Protein AF-A0A7Z9KSS2-F1 (afdb_mo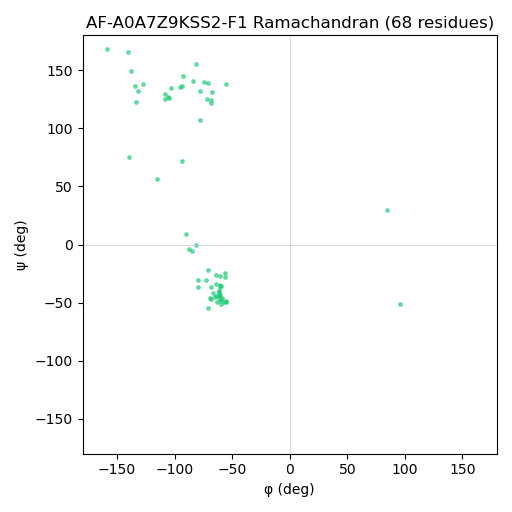nomer)

Sequence (70 aa):
ILILSDINMPGMNGLELLKIIKEKTPRQKVFMITAYSDEHNYKTAVEYGADDYLTKPLDFSGLKEKILSL

Nearest PDB structures (foldseek):
  6ifh-assembly1_A  TM=9.653E-01  e=1.579E-06  Paenisporosarcina sp. TG-14
  6c40-assembly1_D-2  TM=9.119E-01  e=7.960E-06  Thermotoga maritima MSB8
  4qyw-assembly1_A  TM=9.144E-01  e=2.679E-05  Thermotoga maritima MSB8
  4l4u-assembly1_A-2  TM=9.091E-01  e=6.015E-05  Aquifex aeolicus VF5
  5m7p-assembly1_A  TM=9.022E-01  e=7.877E-05  Brucella abortus str. 2308 A

Structure (mmCIF, N/CA/C/O backbone):
data_AF-A0A7Z9KSS2-F1
#
_entry.id   AF-A0A7Z9KSS2-F1
#
loop_
_atom_site.group_PDB
_atom_site.id
_atom_site.type_symbol
_atom_site.label_atom_id
_atom_site.label_alt_id
_atom_site.label_comp_id
_atom_site.label_asym_id
_atom_site.label_entity_id
_atom_site.label_seq_id
_atom_site.pdbx_PDB_ins_code
_atom_site.Cartn_x
_atom_site.Cartn_y
_atom_site.Cartn_z
_atom_site.occupancy
_atom_site.B_iso_or_equiv
_atom_site.auth_seq_id
_atom_site.auth_comp_id
_atom_site.auth_asym_id
_atom_site.auth_atom_id
_atom_site.pdbx_PDB_model_num
ATOM 1 N N . ILE A 1 1 ? -14.105 5.130 1.467 1.00 88.75 1 ILE A N 1
ATOM 2 C CA . ILE A 1 1 ? -13.192 5.689 0.439 1.00 88.75 1 ILE A CA 1
ATOM 3 C C . ILE A 1 1 ? -12.015 4.737 0.345 1.00 88.75 1 ILE A C 1
ATOM 5 O O . ILE A 1 1 ? -11.555 4.301 1.392 1.00 88.75 1 ILE A O 1
ATOM 9 N N . LEU A 1 2 ? -11.579 4.372 -0.856 1.00 92.62 2 LEU A N 1
ATOM 10 C CA . LEU A 1 2 ? -10.362 3.591 -1.073 1.00 92.62 2 LEU A CA 1
ATOM 11 C C . LEU A 1 2 ? -9.269 4.537 -1.571 1.00 92.62 2 LEU A C 1
ATOM 13 O O . LEU A 1 2 ? -9.540 5.358 -2.446 1.00 92.62 2 LEU A O 1
ATOM 17 N N . ILE A 1 3 ? -8.061 4.421 -1.022 1.00 93.88 3 ILE A N 1
ATOM 18 C CA . ILE A 1 3 ? -6.882 5.149 -1.500 1.00 93.88 3 ILE A CA 1
ATOM 19 C C . ILE A 1 3 ? -5.990 4.159 -2.239 1.00 93.88 3 ILE A C 1
ATOM 21 O O . ILE A 1 3 ? -5.633 3.126 -1.680 1.00 93.88 3 ILE A O 1
ATOM 25 N N . LEU A 1 4 ? -5.620 4.486 -3.474 1.00 93.12 4 LEU A N 1
ATOM 26 C CA . LEU A 1 4 ? -4.570 3.793 -4.211 1.00 93.12 4 LEU A CA 1
ATOM 27 C C . LEU A 1 4 ? -3.366 4.728 -4.301 1.00 93.12 4 LEU A C 1
ATOM 29 O O . LEU A 1 4 ? -3.515 5.864 -4.751 1.00 93.12 4 LEU A O 1
ATOM 33 N N . SER A 1 5 ? -2.196 4.275 -3.858 1.00 93.06 5 SER A N 1
ATOM 34 C CA . SER A 1 5 ? -0.982 5.095 -3.824 1.00 93.06 5 SER A CA 1
ATOM 35 C C . SER A 1 5 ? 0.210 4.327 -4.377 1.00 93.06 5 SER A C 1
ATOM 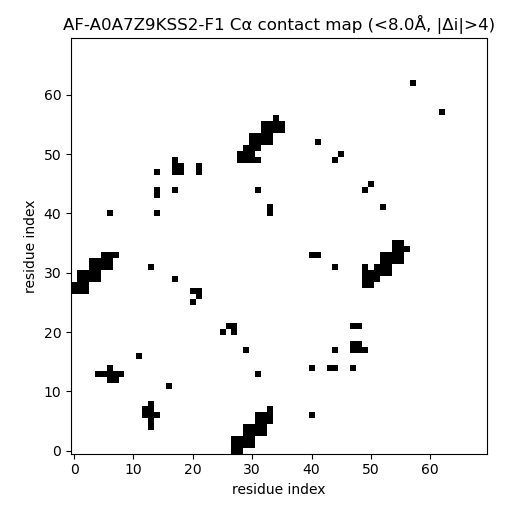37 O O . SER A 1 5 ? 0.388 3.152 -4.073 1.00 93.06 5 SER A O 1
ATOM 39 N N . ASP A 1 6 ? 1.023 4.983 -5.200 1.00 91.69 6 ASP A N 1
ATOM 40 C CA . ASP A 1 6 ? 2.304 4.442 -5.653 1.00 91.69 6 ASP A CA 1
ATOM 41 C C . ASP A 1 6 ? 3.329 4.516 -4.518 1.00 91.69 6 ASP A C 1
ATOM 43 O O . ASP A 1 6 ? 3.386 5.509 -3.795 1.00 91.69 6 ASP A O 1
ATOM 47 N N . ILE A 1 7 ? 4.152 3.482 -4.362 1.00 89.56 7 ILE A N 1
ATOM 48 C CA . ILE A 1 7 ? 5.271 3.513 -3.418 1.00 89.56 7 ILE A CA 1
ATOM 49 C C . ILE A 1 7 ? 6.324 4.515 -3.900 1.00 89.56 7 ILE A C 1
ATOM 51 O O . ILE A 1 7 ? 6.789 5.361 -3.134 1.00 89.56 7 ILE A O 1
ATOM 55 N N . ASN A 1 8 ? 6.666 4.445 -5.186 1.00 83.75 8 ASN A N 1
ATOM 56 C CA . ASN A 1 8 ? 7.747 5.223 -5.776 1.00 83.75 8 ASN A CA 1
ATOM 57 C C . ASN A 1 8 ? 7.197 6.525 -6.373 1.00 83.75 8 ASN A C 1
ATOM 59 O O . ASN A 1 8 ? 7.103 6.683 -7.589 1.00 83.75 8 ASN A O 1
ATOM 63 N N . MET A 1 9 ? 6.815 7.458 -5.499 1.00 82.50 9 MET A N 1
ATOM 64 C CA . MET A 1 9 ? 6.363 8.798 -5.881 1.00 82.50 9 MET A CA 1
ATOM 65 C C . MET A 1 9 ? 7.525 9.810 -5.861 1.00 82.50 9 MET A C 1
ATOM 67 O O . MET A 1 9 ? 8.318 9.829 -4.918 1.00 82.50 9 MET A O 1
ATOM 71 N N . PRO A 1 10 ? 7.644 10.694 -6.870 1.00 73.94 10 PRO A N 1
ATOM 72 C CA . PRO A 1 10 ? 8.586 11.804 -6.807 1.00 73.94 10 PRO A CA 1
ATOM 73 C C . PRO A 1 10 ? 8.156 12.814 -5.730 1.00 73.94 10 PRO A C 1
ATOM 75 O O . PRO A 1 10 ? 7.005 13.243 -5.685 1.00 73.94 10 PRO A O 1
ATOM 78 N N . GLY A 1 11 ? 9.095 13.219 -4.871 1.00 78.62 11 GLY A N 1
ATOM 79 C CA . GLY A 1 11 ? 8.895 14.230 -3.825 1.00 78.62 11 GLY A CA 1
ATOM 80 C C . GLY A 1 11 ? 8.550 13.665 -2.443 1.00 78.62 11 GLY A C 1
ATOM 81 O O . GLY A 1 11 ? 9.224 14.014 -1.480 1.00 78.62 11 GLY A O 1
ATOM 82 N N . MET A 1 12 ? 7.548 12.789 -2.335 1.00 77.38 12 MET A N 1
ATOM 83 C CA . MET A 1 12 ? 7.150 12.139 -1.075 1.00 77.38 12 MET A CA 1
ATOM 84 C C . MET A 1 12 ? 7.098 10.628 -1.266 1.00 77.38 12 MET A C 1
ATOM 86 O O . MET A 1 12 ? 6.566 10.171 -2.269 1.00 77.38 12 MET A O 1
ATOM 90 N N . ASN A 1 13 ? 7.591 9.846 -0.306 1.00 86.44 13 ASN A N 1
ATOM 91 C CA . ASN A 1 13 ? 7.535 8.390 -0.394 1.00 86.44 13 ASN A CA 1
ATOM 92 C C . ASN A 1 13 ? 6.121 7.880 -0.043 1.00 86.44 13 ASN A C 1
ATOM 94 O O . ASN A 1 13 ? 5.547 8.263 0.980 1.00 86.44 13 ASN A O 1
ATOM 98 N N . GLY A 1 14 ? 5.549 6.990 -0.859 1.00 90.56 14 GLY A N 1
ATOM 99 C CA . GLY A 1 14 ? 4.223 6.418 -0.599 1.00 90.56 14 GLY A CA 1
ATOM 100 C C . GLY A 1 14 ? 4.127 5.633 0.709 1.00 90.56 14 GLY A C 1
ATOM 101 O O . GLY A 1 14 ? 3.063 5.596 1.326 1.00 90.56 14 GLY A O 1
ATOM 102 N N . LEU A 1 15 ? 5.236 5.069 1.191 1.00 92.81 15 LEU A N 1
ATOM 103 C CA . LEU A 1 15 ? 5.296 4.403 2.494 1.00 92.81 15 LEU A CA 1
ATOM 104 C C . LEU A 1 15 ? 5.152 5.393 3.657 1.00 92.81 15 LEU A C 1
ATOM 106 O O . LEU A 1 15 ? 4.491 5.087 4.648 1.00 92.81 15 LEU A O 1
ATOM 110 N N . GLU A 1 16 ? 5.711 6.599 3.534 1.00 93.56 16 GLU A N 1
ATOM 111 C CA . GLU A 1 16 ? 5.530 7.652 4.541 1.00 93.56 16 GLU A CA 1
ATOM 112 C C . GLU A 1 16 ? 4.071 8.110 4.584 1.00 93.56 16 GLU A C 1
ATOM 114 O O . GLU A 1 16 ? 3.495 8.265 5.662 1.00 93.56 16 GLU A O 1
ATOM 119 N N . LEU A 1 17 ? 3.446 8.265 3.411 1.00 94.06 17 LEU A N 1
ATOM 120 C CA . LEU A 1 17 ? 2.026 8.593 3.312 1.00 94.06 17 LEU A CA 1
ATOM 121 C C . LEU A 1 17 ? 1.162 7.514 3.975 1.00 94.06 17 LEU A C 1
ATOM 123 O O . LEU A 1 17 ? 0.282 7.843 4.771 1.00 94.06 17 LEU A O 1
ATOM 127 N N . LEU A 1 18 ? 1.426 6.238 3.678 1.00 95.56 18 LEU A N 1
ATOM 128 C CA . LEU A 1 18 ? 0.725 5.108 4.285 1.00 95.56 18 LEU A CA 1
ATOM 129 C C . LEU A 1 18 ? 0.807 5.166 5.812 1.00 95.56 18 LEU A C 1
ATOM 131 O O . LEU A 1 18 ? -0.226 5.090 6.478 1.00 95.56 18 LEU A O 1
ATOM 135 N N . LYS A 1 19 ? 2.011 5.365 6.357 1.00 95.31 19 LYS A N 1
ATOM 136 C CA . LYS A 1 19 ? 2.226 5.469 7.801 1.00 95.31 19 LYS A CA 1
ATOM 137 C C . LYS A 1 19 ? 1.388 6.594 8.415 1.00 95.31 19 LYS A C 1
ATOM 139 O O . LYS A 1 19 ? 0.641 6.354 9.360 1.00 95.31 19 LYS A O 1
ATOM 144 N N . ILE A 1 20 ? 1.425 7.791 7.827 1.00 95.12 20 ILE A N 1
ATOM 145 C CA . ILE A 1 20 ? 0.648 8.948 8.302 1.00 95.12 20 ILE A CA 1
ATOM 146 C C . ILE A 1 20 ? -0.860 8.661 8.262 1.00 95.12 20 ILE A C 1
ATOM 148 O O . ILE A 1 20 ? -1.584 9.001 9.202 1.00 95.12 20 ILE A O 1
ATOM 152 N N . ILE A 1 21 ? -1.354 8.040 7.185 1.00 96.00 21 ILE A N 1
ATOM 153 C CA . ILE A 1 21 ? -2.773 7.685 7.051 1.00 96.00 21 ILE A CA 1
ATOM 154 C C . ILE A 1 21 ? -3.174 6.672 8.122 1.00 96.00 21 ILE A C 1
ATOM 156 O O . ILE A 1 21 ? -4.232 6.828 8.729 1.00 96.00 21 ILE A O 1
ATOM 160 N N . LYS A 1 22 ? -2.356 5.647 8.366 1.00 95.69 22 LYS A N 1
ATOM 161 C CA . LYS A 1 22 ? -2.671 4.579 9.321 1.00 95.69 22 LYS A CA 1
ATOM 162 C C . LYS A 1 22 ? -2.563 5.046 10.771 1.00 95.69 22 LYS A C 1
ATOM 164 O O . LYS A 1 22 ? -3.365 4.615 11.592 1.00 95.69 22 LYS A O 1
ATOM 169 N N . GLU A 1 23 ? -1.685 5.999 11.071 1.00 96.12 23 GLU A N 1
ATOM 170 C CA . GLU A 1 23 ? -1.620 6.657 12.382 1.00 96.12 23 GLU A CA 1
ATOM 171 C C . GLU A 1 23 ? -2.836 7.563 12.642 1.00 96.12 23 GLU A C 1
ATOM 173 O O . GLU A 1 23 ? -3.439 7.506 13.713 1.00 96.12 23 GLU A O 1
ATOM 178 N N . LYS A 1 24 ? -3.236 8.391 11.665 1.00 96.62 24 LYS A N 1
ATOM 179 C CA . LYS A 1 24 ? -4.357 9.339 11.829 1.00 96.62 24 LYS A CA 1
ATOM 180 C C . LYS A 1 24 ? -5.730 8.692 11.674 1.00 96.62 24 LYS A C 1
ATOM 182 O O . LYS A 1 24 ? -6.688 9.080 12.338 1.00 96.62 24 LYS A O 1
ATOM 187 N N . THR A 1 25 ? -5.840 7.732 10.765 1.00 96.44 25 THR A N 1
ATOM 188 C CA . THR A 1 25 ? -7.085 7.061 10.385 1.00 96.44 25 THR A CA 1
ATOM 189 C C . THR A 1 25 ? -6.844 5.559 10.190 1.00 96.44 25 THR A C 1
ATOM 191 O O . THR A 1 25 ? -6.852 5.077 9.058 1.00 96.44 25 THR A O 1
ATOM 194 N N . PRO A 1 26 ? -6.693 4.773 11.274 1.00 94.56 26 PRO A N 1
ATOM 195 C CA . PRO A 1 26 ? -6.319 3.354 11.187 1.00 94.56 26 PRO A CA 1
ATOM 196 C C . PRO A 1 26 ? -7.245 2.489 10.319 1.00 94.56 26 PRO A C 1
ATOM 198 O O . PRO A 1 26 ? -6.816 1.502 9.731 1.00 94.56 26 PRO A O 1
ATOM 201 N N . ARG A 1 27 ? -8.527 2.870 10.214 1.00 94.94 27 ARG A N 1
ATOM 202 C CA . ARG A 1 27 ? -9.544 2.160 9.417 1.00 94.94 27 ARG A CA 1
ATOM 203 C C . ARG A 1 27 ? -9.581 2.556 7.937 1.00 94.94 27 ARG A C 1
ATOM 205 O O . ARG A 1 27 ? -10.374 1.993 7.187 1.00 94.94 27 ARG A O 1
ATOM 212 N N . GLN A 1 28 ? -8.803 3.551 7.513 1.00 96.31 28 GLN A N 1
ATOM 213 C CA . GLN A 1 28 ? -8.771 3.970 6.115 1.00 96.31 28 GLN A CA 1
ATOM 214 C C . GLN A 1 28 ? -8.127 2.863 5.271 1.00 96.31 28 GLN A C 1
ATOM 216 O O . GLN A 1 28 ? -6.985 2.481 5.526 1.00 96.31 28 GLN A O 1
ATOM 221 N N . LYS A 1 29 ? -8.863 2.358 4.270 1.00 95.19 29 LYS A N 1
ATOM 222 C CA . LYS A 1 29 ? -8.358 1.348 3.333 1.00 95.19 29 LYS A CA 1
ATOM 223 C C . LYS A 1 29 ? -7.342 1.979 2.375 1.00 95.19 29 LYS A C 1
ATOM 225 O O . LYS A 1 29 ? -7.668 2.976 1.717 1.00 95.19 29 LYS A O 1
ATOM 230 N N . VAL A 1 30 ? -6.140 1.414 2.297 1.00 95.81 30 VAL A N 1
ATOM 231 C CA . VAL A 1 30 ? -5.035 1.886 1.451 1.00 95.81 30 VAL A CA 1
ATOM 232 C C . VAL A 1 30 ? -4.416 0.712 0.704 1.00 95.81 30 VAL A C 1
ATOM 234 O O . VAL A 1 30 ? -3.951 -0.245 1.321 1.00 95.81 30 VAL A O 1
ATOM 237 N N . PHE A 1 31 ? -4.400 0.811 -0.624 1.00 94.44 31 PHE A N 1
ATOM 238 C CA . PHE A 1 31 ? -3.742 -0.132 -1.521 1.00 94.44 31 PHE A CA 1
ATOM 239 C C . PHE A 1 31 ? -2.455 0.488 -2.059 1.00 94.44 31 PHE A C 1
ATOM 241 O O . PHE A 1 31 ? -2.483 1.582 -2.632 1.00 94.44 31 PHE A O 1
ATOM 248 N N . MET A 1 32 ? -1.338 -0.217 -1.895 1.00 93.75 32 MET A N 1
ATOM 249 C CA . MET A 1 32 ? -0.031 0.245 -2.362 1.00 93.75 32 MET A CA 1
ATOM 250 C C . MET A 1 32 ? 0.294 -0.328 -3.740 1.00 93.75 32 MET A C 1
ATOM 252 O O . MET A 1 32 ? 0.110 -1.513 -3.988 1.00 93.75 32 MET A O 1
ATOM 256 N N . ILE A 1 33 ? 0.805 0.496 -4.647 1.00 92.06 33 ILE A N 1
ATOM 257 C CA . ILE A 1 33 ? 1.205 0.092 -5.995 1.00 92.06 33 ILE A CA 1
ATOM 258 C C . ILE A 1 33 ? 2.732 0.112 -6.065 1.00 92.06 33 ILE A C 1
ATOM 260 O O . ILE A 1 33 ? 3.351 1.106 -5.702 1.00 92.06 33 ILE A O 1
ATOM 264 N N . THR A 1 34 ? 3.350 -0.964 -6.545 1.00 88.12 34 THR A N 1
ATOM 265 C CA . THR A 1 34 ? 4.813 -1.094 -6.619 1.00 88.12 34 THR A CA 1
ATOM 266 C C . THR A 1 34 ? 5.281 -1.769 -7.907 1.00 88.12 34 THR A C 1
ATOM 268 O O . THR A 1 34 ? 4.491 -2.368 -8.632 1.00 88.12 34 THR A O 1
ATOM 271 N N . ALA A 1 35 ? 6.571 -1.674 -8.223 1.00 85.25 35 ALA A N 1
ATOM 272 C CA . ALA A 1 35 ? 7.190 -2.458 -9.290 1.00 85.25 35 ALA A CA 1
ATOM 273 C C . ALA A 1 35 ? 7.545 -3.873 -8.792 1.00 85.25 35 ALA A C 1
ATOM 275 O O . ALA A 1 35 ? 7.776 -4.083 -7.604 1.00 85.25 35 ALA A O 1
ATOM 276 N N . TYR A 1 36 ? 7.627 -4.847 -9.704 1.00 69.94 36 TYR A N 1
ATOM 277 C CA . TYR A 1 36 ? 7.904 -6.256 -9.371 1.00 69.94 36 TYR A CA 1
ATOM 278 C C . TYR A 1 36 ? 9.197 -6.499 -8.574 1.00 69.94 36 TYR A C 1
ATOM 280 O O . TYR A 1 36 ? 9.306 -7.512 -7.891 1.00 69.94 36 TYR A O 1
ATOM 288 N N . SER A 1 37 ? 10.184 -5.608 -8.669 1.00 70.75 37 SER A N 1
ATOM 289 C CA . SER A 1 37 ? 11.526 -5.802 -8.110 1.00 70.75 37 SER A CA 1
ATOM 290 C C . SER A 1 37 ? 11.702 -5.300 -6.673 1.00 70.75 37 SER A C 1
ATOM 292 O O . SER A 1 37 ? 12.833 -5.231 -6.201 1.00 70.75 37 SER A O 1
ATOM 294 N N . ASP 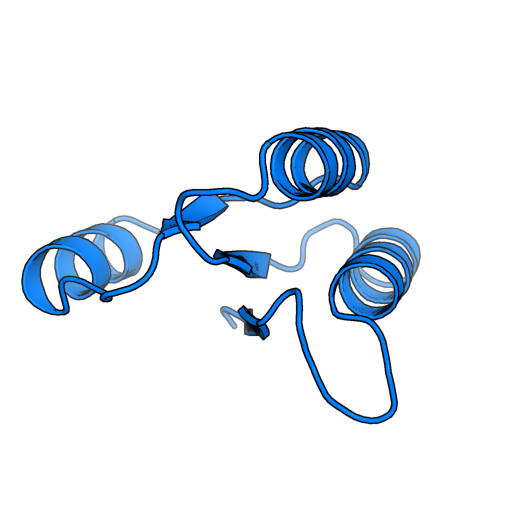A 1 38 ? 10.627 -4.911 -5.986 1.00 80.81 38 ASP A N 1
ATOM 295 C CA . ASP A 1 38 ? 10.723 -4.088 -4.775 1.00 80.81 38 ASP A CA 1
ATOM 296 C C . ASP A 1 38 ? 10.236 -4.807 -3.501 1.00 80.81 38 ASP A C 1
ATOM 298 O O . ASP A 1 38 ? 9.324 -4.366 -2.798 1.00 80.81 38 ASP A O 1
ATOM 302 N N . GLU A 1 39 ? 10.835 -5.969 -3.213 1.00 84.19 39 GLU A N 1
ATOM 303 C CA . GLU A 1 39 ? 10.459 -6.832 -2.078 1.00 84.19 39 GLU A CA 1
ATOM 304 C C . GLU A 1 39 ? 10.615 -6.125 -0.720 1.00 84.19 39 GLU A C 1
ATOM 306 O O . GLU A 1 39 ? 9.817 -6.338 0.195 1.00 84.19 39 GLU A O 1
ATOM 311 N N . HIS A 1 40 ? 11.626 -5.263 -0.583 1.00 87.38 40 HIS A N 1
ATOM 312 C CA . HIS A 1 40 ? 11.833 -4.490 0.640 1.00 87.38 40 HIS A CA 1
ATOM 313 C C . HIS A 1 40 ? 10.656 -3.545 0.896 1.00 87.38 40 HIS A C 1
ATOM 315 O O . HIS A 1 40 ? 10.060 -3.571 1.971 1.00 87.38 40 HIS A O 1
ATOM 321 N N . ASN A 1 41 ? 10.261 -2.780 -0.121 1.00 87.81 41 ASN A N 1
ATOM 322 C CA . ASN A 1 41 ? 9.128 -1.870 -0.030 1.00 87.81 41 ASN A CA 1
ATOM 323 C C . ASN A 1 41 ? 7.803 -2.602 0.199 1.00 87.81 41 ASN A C 1
ATOM 325 O O . ASN A 1 41 ? 6.946 -2.105 0.930 1.00 87.81 41 ASN A O 1
ATOM 329 N N . TYR A 1 42 ? 7.651 -3.798 -0.373 1.00 87.19 42 TYR A N 1
ATOM 330 C CA . TYR A 1 42 ? 6.508 -4.658 -0.094 1.00 87.19 42 TYR A CA 1
ATOM 331 C C . TYR A 1 42 ? 6.413 -5.028 1.395 1.00 87.19 42 TYR A C 1
ATOM 333 O O . TYR A 1 42 ? 5.369 -4.812 2.010 1.00 87.19 42 TYR A O 1
ATOM 341 N N . LYS A 1 43 ? 7.504 -5.527 1.995 1.00 90.62 43 LYS A N 1
ATOM 342 C CA . LYS A 1 43 ? 7.531 -5.878 3.427 1.00 90.62 43 LYS A CA 1
ATOM 343 C C . LYS A 1 43 ? 7.205 -4.671 4.303 1.00 90.62 43 LYS A C 1
ATOM 345 O O . LYS A 1 43 ? 6.329 -4.764 5.158 1.00 90.62 43 LYS A O 1
ATOM 350 N N . THR A 1 44 ? 7.817 -3.524 4.019 1.00 91.62 44 THR A N 1
ATOM 351 C CA . THR A 1 44 ? 7.564 -2.282 4.759 1.00 91.62 44 THR A CA 1
ATOM 352 C C . THR A 1 44 ? 6.105 -1.822 4.645 1.00 91.62 44 THR A C 1
ATOM 354 O O . THR A 1 44 ? 5.512 -1.403 5.636 1.00 91.62 44 THR A O 1
ATOM 357 N N . ALA A 1 45 ? 5.480 -1.930 3.466 1.00 92.25 45 ALA A N 1
ATOM 358 C CA . ALA A 1 45 ? 4.066 -1.588 3.289 1.00 92.25 45 ALA A CA 1
ATOM 359 C C . ALA A 1 45 ? 3.143 -2.468 4.147 1.00 92.25 45 ALA A C 1
ATOM 361 O O . ALA A 1 45 ? 2.200 -1.965 4.762 1.00 92.25 45 ALA A O 1
ATOM 362 N N . VAL A 1 46 ? 3.425 -3.772 4.212 1.00 91.75 46 VAL A N 1
ATOM 363 C CA . VAL A 1 46 ? 2.677 -4.716 5.055 1.00 91.75 46 VAL A CA 1
ATOM 364 C C . VAL A 1 46 ? 2.859 -4.378 6.535 1.00 91.75 46 VAL A C 1
ATOM 366 O O . VAL A 1 46 ? 1.875 -4.299 7.266 1.00 91.75 46 VAL A O 1
ATOM 369 N N . GLU A 1 47 ? 4.091 -4.105 6.972 1.00 94.19 47 GLU A N 1
ATOM 370 C CA . GLU A 1 47 ? 4.389 -3.692 8.352 1.00 94.19 47 GLU A CA 1
ATOM 371 C C . GLU A 1 47 ? 3.662 -2.401 8.750 1.00 94.19 47 GLU A C 1
ATOM 373 O O . GLU A 1 47 ? 3.215 -2.259 9.887 1.00 94.19 47 GLU A O 1
ATOM 378 N N . TYR A 1 48 ? 3.496 -1.467 7.811 1.00 94.50 48 TY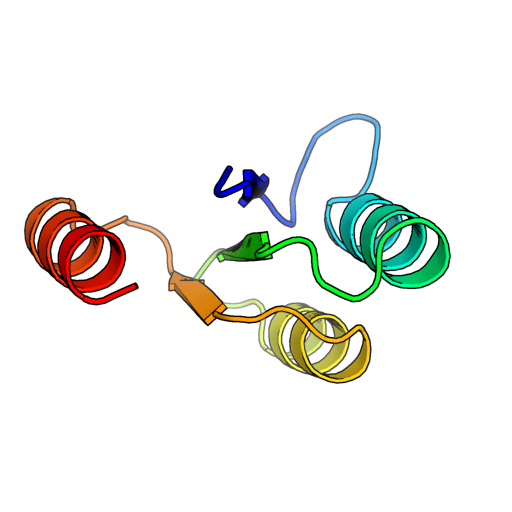R A N 1
ATOM 379 C CA . TYR A 1 48 ? 2.776 -0.209 8.037 1.00 94.50 48 TYR A CA 1
ATOM 380 C C . TYR A 1 48 ? 1.251 -0.356 7.943 1.00 94.50 48 TYR A C 1
ATOM 382 O O . TYR A 1 48 ? 0.525 0.615 8.159 1.00 94.50 48 TYR A O 1
ATOM 390 N N . GLY A 1 49 ? 0.749 -1.562 7.667 1.00 93.62 49 GLY A N 1
ATOM 391 C CA . GLY A 1 49 ? -0.675 -1.878 7.684 1.00 93.62 49 GLY A CA 1
ATOM 392 C C . GLY A 1 49 ? -1.411 -1.541 6.390 1.00 93.62 49 GLY A C 1
ATOM 393 O O . GLY A 1 49 ? -2.598 -1.211 6.449 1.00 93.62 49 GLY A O 1
ATOM 394 N N . ALA A 1 50 ? -0.738 -1.591 5.234 1.00 94.31 50 ALA A N 1
ATOM 395 C CA . ALA A 1 50 ? -1.421 -1.586 3.938 1.00 94.31 50 ALA A CA 1
ATOM 396 C C . ALA A 1 50 ? -2.447 -2.729 3.868 1.00 94.31 50 ALA A C 1
ATOM 398 O O . ALA A 1 50 ? -2.174 -3.843 4.309 1.00 94.31 50 ALA A O 1
ATOM 399 N N . ASP A 1 51 ? -3.627 -2.453 3.310 1.00 94.56 51 ASP A N 1
ATOM 400 C CA . ASP A 1 51 ? -4.697 -3.454 3.210 1.00 94.56 51 ASP A CA 1
ATOM 401 C C . ASP A 1 51 ? -4.472 -4.408 2.037 1.00 94.56 51 ASP A C 1
ATOM 403 O O . ASP A 1 51 ? -4.895 -5.560 2.077 1.00 94.56 51 ASP A O 1
ATOM 407 N N . ASP A 1 52 ? -3.832 -3.915 0.979 1.00 91.31 52 ASP A N 1
ATOM 408 C CA . ASP A 1 52 ? -3.479 -4.706 -0.191 1.00 91.31 52 ASP A CA 1
ATOM 409 C C . ASP A 1 52 ? -2.335 -4.032 -0.953 1.00 91.31 52 ASP A C 1
ATOM 411 O O . ASP A 1 52 ? -1.982 -2.866 -0.724 1.00 91.31 52 ASP A O 1
ATOM 415 N N . TYR A 1 53 ? -1.769 -4.773 -1.892 1.00 89.12 53 TYR A N 1
ATOM 416 C CA . TYR A 1 53 ? -0.700 -4.323 -2.756 1.00 89.12 53 TYR A CA 1
ATOM 417 C C . TYR A 1 53 ? -0.932 -4.793 -4.189 1.00 89.12 53 TYR A C 1
ATOM 419 O O . TYR A 1 53 ? -1.527 -5.838 -4.462 1.00 89.12 53 TYR A O 1
ATOM 427 N N . LEU A 1 54 ? -0.457 -3.989 -5.128 1.00 89.44 54 LEU A N 1
ATOM 428 C CA . LEU A 1 54 ? -0.622 -4.199 -6.553 1.00 89.44 54 LEU A CA 1
ATOM 429 C C . LEU A 1 54 ? 0.735 -4.031 -7.227 1.00 89.44 54 LEU A C 1
ATOM 431 O O . LEU A 1 54 ? 1.447 -3.057 -6.983 1.00 89.44 54 LEU A O 1
ATOM 435 N N . THR A 1 55 ? 1.101 -4.969 -8.089 1.00 89.06 55 THR A N 1
ATOM 436 C CA . THR A 1 55 ? 2.335 -4.890 -8.871 1.00 89.06 55 THR A CA 1
ATOM 437 C C . THR A 1 55 ? 2.075 -4.239 -10.227 1.00 89.06 55 THR A C 1
ATOM 439 O O . THR A 1 55 ? 1.017 -4.407 -10.832 1.00 89.06 55 THR A O 1
ATOM 442 N N . LYS A 1 56 ? 3.047 -3.466 -10.718 1.00 86.62 56 LYS A N 1
ATOM 443 C CA . LYS A 1 56 ? 3.062 -2.928 -12.083 1.00 86.62 56 LYS A CA 1
ATOM 444 C C . LYS A 1 56 ? 3.642 -3.969 -13.051 1.00 86.62 56 LYS A C 1
ATOM 446 O O . LYS A 1 56 ? 4.657 -4.571 -12.704 1.00 86.62 56 LYS A O 1
ATOM 451 N N . PRO A 1 57 ? 3.106 -4.112 -14.277 1.00 88.75 57 PRO A N 1
ATOM 452 C CA . PRO A 1 57 ? 1.964 -3.378 -14.827 1.00 88.75 57 PRO A CA 1
ATOM 453 C C . PRO A 1 57 ? 0.642 -3.797 -14.169 1.00 88.75 57 PRO A C 1
ATOM 455 O O . PRO A 1 57 ? 0.421 -4.976 -13.917 1.00 88.75 57 PRO A O 1
ATOM 458 N N . LEU A 1 58 ? -0.226 -2.818 -13.891 1.00 84.56 58 LEU A N 1
ATOM 459 C CA . LEU A 1 58 ? -1.520 -3.072 -13.256 1.00 84.56 58 LEU A C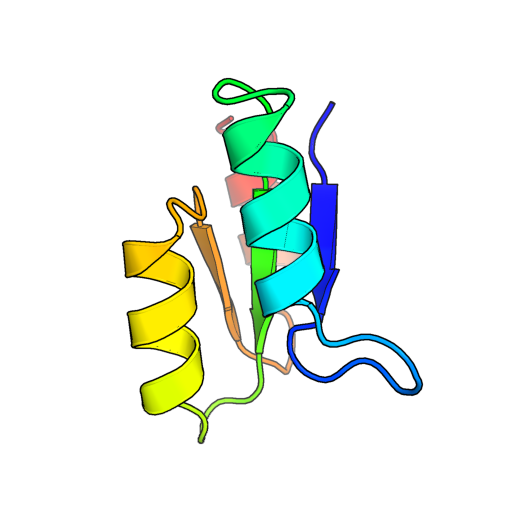A 1
ATOM 460 C C . LEU A 1 58 ? -2.441 -3.829 -14.216 1.00 84.56 58 LEU A C 1
ATOM 462 O O . LEU A 1 58 ? -2.747 -3.333 -15.302 1.00 84.56 58 LEU A O 1
ATOM 466 N N . ASP A 1 59 ? -2.940 -4.983 -13.782 1.00 87.31 59 ASP A N 1
ATOM 467 C CA . ASP A 1 59 ? -4.089 -5.614 -14.422 1.00 87.31 59 ASP A CA 1
ATOM 468 C C . ASP A 1 59 ? -5.376 -4.910 -13.973 1.00 87.31 59 ASP A C 1
ATOM 470 O O . ASP A 1 59 ? -5.837 -5.061 -12.840 1.00 87.31 59 ASP A O 1
ATOM 474 N N . PHE A 1 60 ? -5.968 -4.126 -14.875 1.00 87.69 60 PHE A N 1
ATOM 475 C CA . PHE A 1 60 ? -7.214 -3.410 -14.611 1.00 87.69 60 PHE A CA 1
ATOM 476 C C . PHE A 1 60 ? -8.406 -4.343 -14.371 1.00 87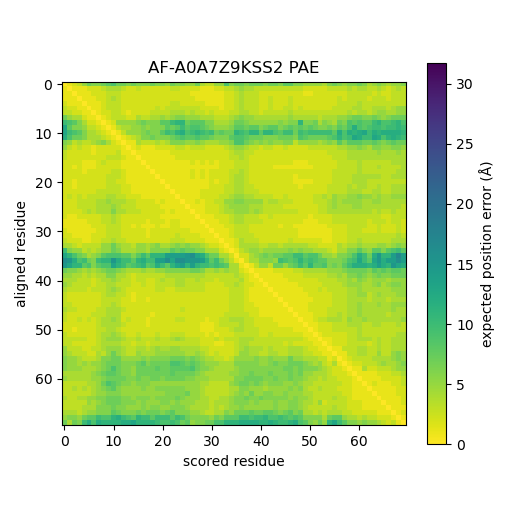.69 60 PHE A C 1
ATOM 478 O O . PHE A 1 60 ? -9.338 -3.947 -13.669 1.00 87.69 60 PHE A O 1
ATOM 485 N N . SER A 1 61 ? -8.384 -5.561 -14.920 1.00 89.44 61 SER A N 1
ATOM 486 C CA . SER A 1 61 ? -9.455 -6.538 -14.709 1.00 89.44 61 SER A CA 1
ATOM 487 C C . SER A 1 61 ? -9.408 -7.054 -13.274 1.00 89.44 61 SER A C 1
ATOM 489 O O . SER A 1 61 ? -10.373 -6.864 -12.531 1.00 89.44 61 SER A O 1
ATOM 491 N N . GLY A 1 62 ? -8.256 -7.577 -12.841 1.00 87.00 62 GLY A N 1
ATOM 492 C CA . GLY A 1 62 ? -8.049 -8.009 -11.459 1.00 87.00 62 GLY A CA 1
ATOM 493 C C . GLY A 1 62 ? -8.214 -6.876 -10.440 1.00 87.00 62 GLY A C 1
ATOM 494 O O . GLY A 1 62 ? -8.793 -7.076 -9.372 1.00 87.00 62 GLY A O 1
ATOM 495 N N . LEU A 1 63 ? -7.791 -5.651 -10.776 1.00 87.81 6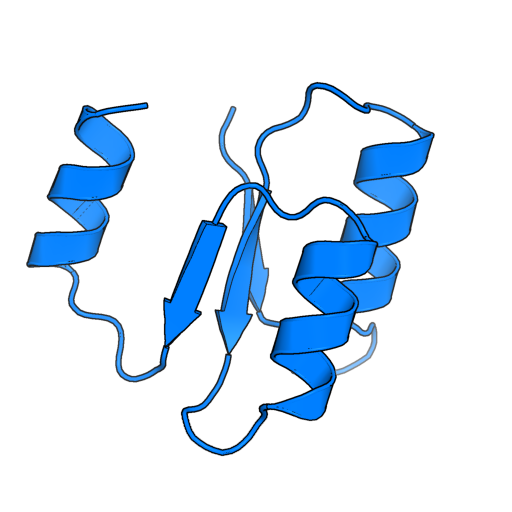3 LEU A N 1
ATOM 496 C CA . LEU A 1 63 ? -8.022 -4.482 -9.925 1.00 87.81 63 LEU A CA 1
ATOM 497 C C . LEU A 1 63 ? -9.516 -4.200 -9.731 1.00 87.81 63 LEU A C 1
ATOM 499 O O . LEU A 1 63 ? -9.958 -3.943 -8.611 1.00 87.81 63 LEU A O 1
ATOM 503 N N . LYS A 1 64 ? -10.300 -4.243 -10.812 1.00 89.25 64 LYS A N 1
ATOM 504 C CA . LYS A 1 64 ? -11.745 -4.011 -10.750 1.00 89.25 64 LYS A CA 1
A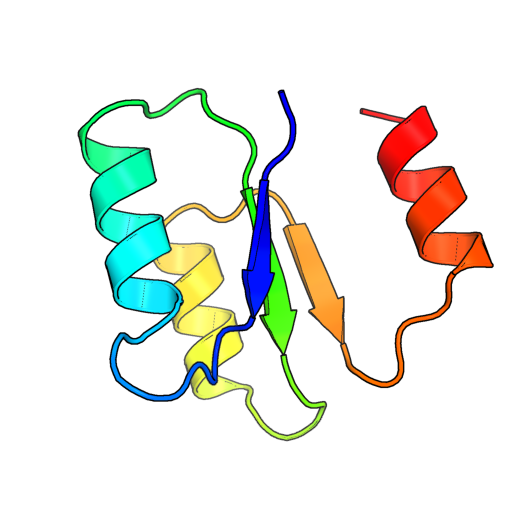TOM 505 C C . LYS A 1 64 ? -12.431 -5.050 -9.866 1.00 89.25 64 LYS A C 1
ATOM 507 O O . LYS A 1 64 ? -13.267 -4.675 -9.049 1.00 89.25 64 LYS A O 1
ATOM 512 N N . GLU A 1 65 ? -12.065 -6.322 -9.999 1.00 89.44 65 GLU A N 1
ATOM 513 C CA . GLU A 1 65 ? -12.593 -7.395 -9.150 1.00 89.44 65 GLU A CA 1
ATOM 514 C C . GLU A 1 65 ? -12.263 -7.167 -7.674 1.00 89.44 65 GLU A C 1
ATOM 516 O O . GLU A 1 65 ? -13.167 -7.186 -6.837 1.00 89.44 65 GLU A O 1
ATOM 521 N N . LYS A 1 66 ? -11.000 -6.843 -7.360 1.00 86.31 66 LYS A N 1
ATOM 522 C CA . LYS A 1 66 ? -10.583 -6.509 -5.992 1.00 86.31 66 LYS A CA 1
ATOM 523 C C . LYS A 1 66 ? -11.410 -5.364 -5.418 1.00 86.31 66 LYS A C 1
ATOM 525 O O . LYS A 1 66 ? -11.957 -5.510 -4.331 1.00 86.31 66 LYS A O 1
ATOM 530 N N . ILE A 1 67 ? -11.562 -4.261 -6.153 1.00 89.44 67 ILE A N 1
ATOM 531 C CA . ILE A 1 67 ? -12.332 -3.095 -5.691 1.00 89.44 67 ILE A CA 1
ATOM 532 C C . ILE A 1 67 ? -13.803 -3.448 -5.437 1.00 89.44 67 ILE A C 1
ATOM 534 O O . ILE A 1 67 ? -14.374 -2.969 -4.462 1.00 89.44 67 ILE A O 1
ATOM 538 N N . LEU A 1 68 ? -14.415 -4.277 -6.287 1.00 89.00 68 LEU A N 1
ATOM 539 C CA . LEU A 1 68 ? -15.811 -4.702 -6.131 1.00 89.00 68 LEU A CA 1
ATOM 540 C C . LEU A 1 68 ? -16.024 -5.669 -4.956 1.00 89.00 68 LEU A C 1
ATOM 542 O O . LEU A 1 68 ? -17.146 -5.780 -4.470 1.00 89.00 68 LEU A O 1
ATOM 546 N N . SER A 1 69 ? -14.971 -6.355 -4.505 1.00 84.00 69 SER A N 1
ATOM 547 C CA . SER A 1 69 ? -15.006 -7.276 -3.359 1.00 84.00 69 SER A CA 1
ATOM 548 C C . SER A 1 69 ? -14.762 -6.621 -1.988 1.00 84.00 69 SER A C 1
ATOM 550 O O . SER A 1 69 ? -14.812 -7.319 -0.974 1.00 84.00 69 SER A O 1
ATOM 552 N N . LEU A 1 70 ? -14.470 -5.312 -1.943 1.00 77.56 70 LEU A N 1
ATOM 553 C CA . LEU A 1 70 ? -14.142 -4.566 -0.714 1.00 77.56 70 LEU A CA 1
ATOM 554 C C . LEU A 1 70 ? -15.348 -4.130 0.111 1.00 77.56 70 LEU A C 1
ATOM 556 O O . LEU A 1 70 ? -15.094 -3.915 1.326 1.00 77.56 70 LEU A O 1
#

Radius of gyration: 11.64 Å; Cα contacts (8 Å, |Δi|>4): 87; chains: 1; bounding box: 28×22×27 Å

Mean predicted aligned error: 3.78 Å

pLDDT: mean 89.46, std 5.97, range [69.94, 96.62]

Foldseek 3Di:
DEAEEEQDDPPDGVLVVLLVCCVVPVPHAYEYEYEPVCVVSVVSSVVSPHPYYAYPPGDPVVVVVVVVVD

Secondary structure (DSSP, 8-state):
-EEEEESS-SSS-HHHHHHHHHHH-TT-EEEEEEETT-HHHHHHHHHTT-SEEEEESP-HHHHHHHHHT-

Solvent-accessible surface area (backbone atoms only — not comparable to full-atom values): 4141 Å² total; per-residue (Å²): 124,80,44,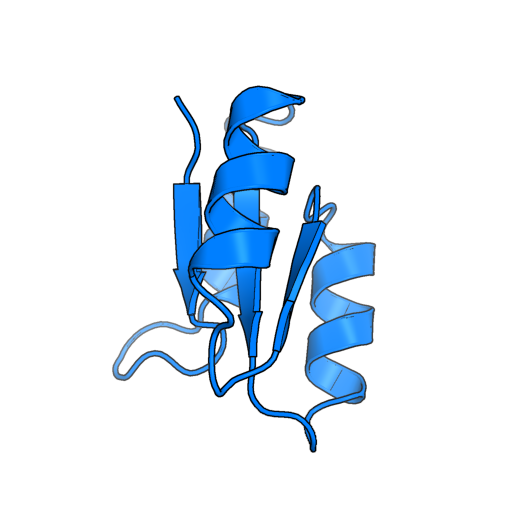79,42,49,41,88,41,89,97,52,52,31,59,59,52,45,39,54,45,37,73,77,38,68,84,61,48,36,34,40,33,40,58,81,87,43,64,68,60,51,52,53,36,52,75,48,62,45,75,45,73,43,52,52,82,74,56,66,66,64,48,50,54,53,64,75,73,108